Protein AF-A0A8X6H8T0-F1 (afdb_monomer_lite)

Structure (mmCIF, N/CA/C/O backbone):
data_AF-A0A8X6H8T0-F1
#
_entry.id   AF-A0A8X6H8T0-F1
#
loop_
_atom_site.group_PDB
_atom_site.id
_atom_site.type_symbol
_atom_site.label_atom_id
_atom_site.label_alt_id
_atom_site.label_comp_id
_atom_site.label_asym_id
_atom_site.label_entity_id
_atom_site.label_seq_id
_atom_site.pdbx_PDB_ins_code
_atom_site.Cartn_x
_atom_site.Cartn_y
_atom_site.Cartn_z
_atom_site.occupancy
_atom_site.B_iso_or_equiv
_atom_site.auth_seq_id
_atom_site.auth_comp_id
_atom_site.auth_asym_id
_atom_site.auth_atom_id
_atom_site.pdbx_PDB_model_num
ATOM 1 N N . MET A 1 1 ? 15.958 -9.217 -20.791 1.00 50.81 1 MET A N 1
ATOM 2 C CA . MET A 1 1 ? 15.536 -7.805 -20.843 1.00 50.81 1 MET A CA 1
ATOM 3 C C . MET A 1 1 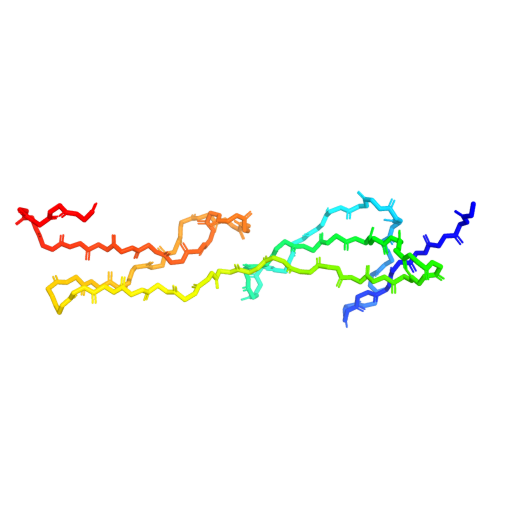? 15.886 -7.211 -19.494 1.00 50.81 1 MET A C 1
ATOM 5 O O . MET A 1 1 ? 15.496 -7.803 -18.498 1.00 50.81 1 MET A O 1
ATOM 9 N N . ALA A 1 2 ? 16.728 -6.178 -19.462 1.00 66.06 2 ALA A N 1
ATOM 10 C CA . ALA A 1 2 ? 17.067 -5.463 -18.234 1.00 66.06 2 ALA A CA 1
ATOM 11 C C . ALA A 1 2 ? 16.163 -4.230 -18.185 1.00 66.06 2 ALA A C 1
ATOM 13 O O . ALA A 1 2 ? 16.250 -3.378 -19.066 1.00 66.06 2 ALA A O 1
ATOM 14 N N . GLY A 1 3 ? 15.240 -4.211 -17.235 1.00 84.88 3 GLY A N 1
ATOM 15 C CA . GLY A 1 3 ? 14.379 -3.077 -16.945 1.00 84.88 3 GLY A CA 1
ATOM 16 C C . GLY A 1 3 ? 14.374 -2.870 -15.440 1.00 84.88 3 GLY A C 1
ATOM 17 O O . GLY A 1 3 ? 14.506 -3.837 -14.687 1.00 84.88 3 GLY A O 1
ATOM 18 N N . GLU A 1 4 ? 14.279 -1.619 -15.020 1.00 95.88 4 GLU A N 1
ATOM 19 C CA . GLU A 1 4 ? 14.275 -1.219 -13.618 1.00 95.88 4 GLU A CA 1
ATOM 20 C C . GLU A 1 4 ? 13.193 -0.156 -13.447 1.00 95.88 4 GLU A C 1
ATOM 22 O O . GLU A 1 4 ? 12.980 0.677 -14.333 1.00 95.88 4 GLU A O 1
ATOM 27 N N . CYS A 1 5 ? 12.487 -0.210 -12.327 1.00 96.50 5 CYS A N 1
ATOM 28 C CA . CYS A 1 5 ? 11.569 0.834 -11.916 1.00 96.50 5 CYS A CA 1
ATOM 29 C C . CYS A 1 5 ? 12.331 1.880 -11.097 1.00 96.50 5 CYS A C 1
ATOM 31 O O . CYS A 1 5 ? 13.273 1.540 -10.385 1.00 96.50 5 CYS A O 1
ATOM 33 N N . ILE A 1 6 ? 11.910 3.139 -11.191 1.00 96.56 6 ILE A N 1
ATOM 34 C CA . ILE A 1 6 ? 12.399 4.229 -10.342 1.00 96.56 6 ILE A CA 1
ATOM 35 C C . ILE A 1 6 ? 11.184 4.772 -9.601 1.00 96.56 6 ILE A C 1
ATOM 37 O O . ILE A 1 6 ? 10.195 5.118 -10.253 1.00 96.56 6 ILE A O 1
ATOM 41 N N . ASP A 1 7 ? 11.229 4.776 -8.273 1.00 94.56 7 ASP A N 1
ATOM 42 C CA . ASP A 1 7 ? 10.133 5.274 -7.441 1.00 94.56 7 ASP A CA 1
ATOM 43 C C . ASP A 1 7 ? 10.227 6.789 -7.173 1.00 94.56 7 ASP A C 1
ATOM 45 O O . ASP A 1 7 ? 11.101 7.486 -7.697 1.00 94.56 7 ASP A O 1
ATOM 49 N N . ASP A 1 8 ? 9.288 7.310 -6.379 1.00 92.38 8 ASP A N 1
ATOM 50 C CA . ASP A 1 8 ? 9.193 8.740 -6.059 1.00 92.38 8 ASP A CA 1
ATOM 51 C C . ASP A 1 8 ? 10.386 9.251 -5.220 1.00 92.38 8 ASP A C 1
ATOM 53 O O . ASP A 1 8 ? 10.668 10.454 -5.221 1.00 92.38 8 ASP A O 1
ATOM 57 N N . ASP A 1 9 ? 11.114 8.347 -4.553 1.00 94.31 9 ASP A N 1
ATOM 58 C CA . ASP A 1 9 ? 12.321 8.632 -3.769 1.00 94.31 9 ASP A CA 1
ATOM 59 C C . ASP A 1 9 ? 13.609 8.523 -4.611 1.00 94.31 9 ASP A C 1
ATOM 61 O O . ASP A 1 9 ? 14.716 8.706 -4.097 1.00 94.31 9 ASP A O 1
ATOM 65 N N . TRP A 1 10 ? 13.473 8.298 -5.924 1.00 95.56 10 TRP A N 1
ATOM 66 C CA . TRP A 1 10 ? 14.563 8.067 -6.876 1.00 95.56 10 TRP A CA 1
ATOM 67 C C . TRP A 1 10 ? 15.369 6.790 -6.605 1.00 95.56 10 TRP A C 1
ATOM 69 O O . TRP A 1 10 ? 16.505 6.665 -7.080 1.00 95.56 10 TRP A O 1
ATOM 79 N N . GLU A 1 11 ? 14.800 5.823 -5.882 1.00 96.75 11 GLU A N 1
ATOM 80 C CA . GLU A 1 11 ? 15.418 4.516 -5.689 1.00 96.75 11 GLU A CA 1
ATOM 81 C C . GLU A 1 11 ? 15.157 3.605 -6.894 1.00 96.75 11 GLU A C 1
ATOM 83 O O . GLU A 1 11 ? 14.075 3.586 -7.483 1.00 96.75 11 GLU A O 1
ATOM 88 N N . ILE A 1 12 ? 16.190 2.851 -7.279 1.00 96.94 12 ILE A N 1
ATOM 89 C CA . ILE A 1 12 ? 16.154 1.935 -8.422 1.00 96.94 12 ILE A CA 1
ATOM 90 C C . ILE A 1 12 ? 15.782 0.537 -7.934 1.00 96.94 12 ILE A C 1
ATOM 92 O O . ILE A 1 12 ? 16.460 -0.040 -7.081 1.00 96.94 12 ILE A O 1
ATOM 96 N N . HIS A 1 13 ? 14.754 -0.037 -8.551 1.00 96.81 13 HIS A N 1
ATOM 97 C CA . HIS A 1 13 ? 14.177 -1.327 -8.192 1.00 96.81 13 HIS A CA 1
ATOM 98 C C . HIS A 1 13 ? 14.196 -2.282 -9.393 1.00 96.81 13 HIS A C 1
ATOM 100 O O . HIS A 1 13 ? 13.580 -1.985 -10.420 1.00 96.81 13 HIS A O 1
ATOM 106 N N . PRO A 1 14 ? 14.887 -3.434 -9.315 1.00 96.69 14 PRO A N 1
ATOM 107 C CA . PRO A 1 14 ? 14.904 -4.396 -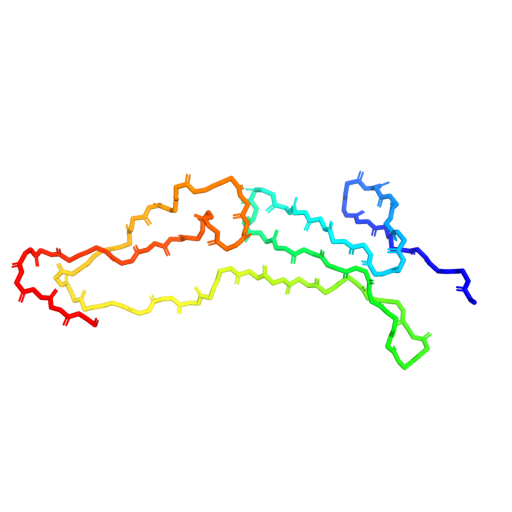10.413 1.00 96.69 14 PRO A CA 1
ATOM 108 C C . PRO A 1 14 ? 13.540 -5.078 -10.579 1.00 96.69 14 PRO A C 1
ATOM 110 O O . PRO A 1 14 ? 12.801 -5.252 -9.614 1.00 96.69 14 PRO A O 1
ATOM 113 N N . ILE A 1 15 ? 13.215 -5.534 -11.794 1.00 96.56 15 ILE A N 1
ATOM 114 C CA . ILE A 1 15 ? 11.984 -6.310 -12.039 1.00 96.56 15 ILE A CA 1
ATOM 115 C C . ILE A 1 15 ? 11.880 -7.490 -11.055 1.00 96.56 15 ILE A C 1
ATOM 117 O O . ILE A 1 15 ? 12.819 -8.276 -10.905 1.00 96.56 15 ILE A O 1
ATOM 121 N N . GLY A 1 16 ? 10.715 -7.628 -10.424 1.00 95.44 16 GLY A N 1
ATOM 122 C CA . GLY A 1 16 ? 10.392 -8.638 -9.417 1.00 95.44 16 GLY A CA 1
ATOM 123 C C . GLY A 1 16 ? 10.826 -8.279 -7.993 1.00 95.44 16 GLY A C 1
ATOM 124 O O . GLY A 1 16 ? 10.602 -9.078 -7.083 1.00 95.44 16 GLY A O 1
ATOM 125 N N . SER A 1 17 ? 11.457 -7.120 -7.764 1.00 97.38 17 SER A N 1
ATOM 126 C CA . SER A 1 17 ? 11.717 -6.653 -6.402 1.00 97.38 17 SER A CA 1
ATOM 127 C C . SER A 1 17 ? 10.433 -6.189 -5.726 1.00 97.38 17 SER A C 1
ATOM 129 O O . SER A 1 17 ? 9.526 -5.656 -6.365 1.00 97.38 17 SER A O 1
ATOM 131 N N . ILE A 1 18 ? 10.398 -6.374 -4.405 1.00 97.94 18 ILE A N 1
ATOM 132 C CA . ILE A 1 18 ? 9.313 -5.936 -3.532 1.00 97.94 18 ILE A CA 1
ATOM 133 C C . ILE A 1 18 ? 9.893 -5.004 -2.469 1.00 97.94 18 ILE A C 1
ATOM 135 O O . ILE A 1 18 ? 10.877 -5.352 -1.809 1.00 97.94 18 ILE A O 1
ATOM 139 N N . TRP A 1 19 ? 9.261 -3.850 -2.273 1.00 97.88 19 TRP A N 1
ATOM 140 C CA . TRP A 1 19 ? 9.600 -2.883 -1.228 1.00 97.88 19 TRP A CA 1
ATOM 141 C C . TRP A 1 19 ? 8.334 -2.278 -0.606 1.00 97.88 19 TRP A C 1
ATOM 143 O O . TRP A 1 19 ? 7.218 -2.696 -0.919 1.00 97.88 19 TRP A O 1
ATOM 153 N N . TYR A 1 20 ? 8.503 -1.360 0.349 1.00 97.75 20 TYR A N 1
ATOM 154 C CA . TYR A 1 20 ? 7.400 -0.836 1.155 1.00 97.75 20 TYR A CA 1
ATOM 155 C C . TYR A 1 20 ? 7.469 0.681 1.302 1.00 97.75 20 TYR A C 1
ATOM 157 O O . TYR A 1 20 ? 8.471 1.202 1.793 1.00 97.75 20 TYR A O 1
ATOM 165 N N . ASP A 1 21 ? 6.359 1.351 0.997 1.00 96.38 21 ASP A N 1
ATOM 166 C CA . ASP A 1 21 ? 6.110 2.735 1.401 1.00 96.38 21 ASP A CA 1
ATOM 167 C C . ASP A 1 21 ? 5.473 2.703 2.800 1.00 96.38 21 ASP A C 1
ATOM 169 O O . ASP A 1 21 ? 4.312 2.324 2.989 1.00 96.38 21 ASP A O 1
ATOM 173 N N . LYS A 1 22 ? 6.268 3.044 3.816 1.00 94.81 22 LYS A N 1
ATOM 174 C CA . LYS A 1 22 ? 5.841 2.998 5.225 1.00 94.81 22 LYS A CA 1
ATOM 175 C C . LYS A 1 22 ? 4.945 4.170 5.607 1.00 94.81 22 LYS A C 1
ATOM 177 O O . LYS A 1 22 ? 4.209 4.056 6.584 1.00 94.81 22 LYS A O 1
ATOM 182 N N . GLU A 1 23 ? 5.015 5.278 4.875 1.00 92.50 23 GLU A N 1
ATOM 183 C CA . GLU A 1 23 ? 4.164 6.440 5.119 1.00 92.50 23 GLU A CA 1
ATOM 184 C C . GLU A 1 23 ? 2.740 6.157 4.636 1.00 92.50 23 GLU A C 1
ATOM 186 O O . GLU A 1 23 ? 1.775 6.416 5.358 1.00 92.50 23 GLU A O 1
ATOM 191 N N . LYS A 1 24 ? 2.608 5.537 3.458 1.00 94.38 24 LYS A N 1
ATOM 192 C CA . LYS A 1 24 ? 1.313 5.159 2.874 1.00 94.38 24 LYS A CA 1
ATOM 193 C C . LYS A 1 24 ? 0.820 3.775 3.297 1.00 94.38 24 LYS A C 1
ATOM 195 O O . LYS A 1 24 ? -0.337 3.444 3.046 1.00 94.38 24 LYS A O 1
ATOM 200 N N . CYS A 1 25 ? 1.652 2.989 3.984 1.00 97.06 25 CYS A N 1
ATOM 201 C CA . CYS A 1 25 ? 1.370 1.598 4.345 1.00 97.06 25 CYS A CA 1
ATOM 202 C C . CYS A 1 25 ? 1.043 0.745 3.103 1.00 97.06 25 CYS A C 1
ATOM 204 O O . CYS A 1 25 ? 0.003 0.086 3.024 1.00 97.06 25 CYS A O 1
ATOM 206 N N . GLU A 1 26 ? 1.952 0.759 2.128 1.00 97.75 26 GLU A N 1
ATOM 207 C CA . GLU A 1 26 ? 1.816 0.037 0.861 1.00 97.75 26 GLU A CA 1
ATOM 208 C C . GLU A 1 26 ? 2.964 -0.957 0.659 1.00 97.75 26 GLU A C 1
ATOM 210 O O . GLU A 1 26 ? 4.084 -0.756 1.136 1.00 97.75 26 GLU A O 1
ATOM 215 N N . GLN A 1 27 ? 2.680 -2.043 -0.055 1.00 98.31 27 GLN A N 1
ATOM 216 C CA . GLN A 1 27 ? 3.691 -2.901 -0.666 1.00 98.31 27 GLN A CA 1
ATOM 217 C C . GLN A 1 27 ? 3.762 -2.570 -2.153 1.00 98.31 27 GLN A C 1
ATOM 219 O O . GLN A 1 27 ? 2.730 -2.522 -2.821 1.00 98.31 27 GLN A O 1
ATOM 224 N N . LEU A 1 28 ? 4.968 -2.380 -2.668 1.00 98.38 28 LEU A N 1
ATOM 225 C CA . LEU A 1 28 ? 5.229 -2.046 -4.061 1.00 98.38 28 LEU A CA 1
ATOM 226 C C . LEU A 1 28 ? 6.017 -3.179 -4.725 1.00 98.38 28 LEU A C 1
ATOM 228 O O . LEU A 1 28 ? 6.845 -3.820 -4.077 1.00 98.38 28 LEU A O 1
ATOM 232 N N . GLU A 1 29 ? 5.752 -3.427 -6.004 1.00 98.00 29 GLU A N 1
ATOM 233 C CA . GLU A 1 29 ? 6.466 -4.408 -6.821 1.00 98.00 29 GLU A CA 1
ATOM 234 C C . GLU A 1 29 ? 6.773 -3.832 -8.206 1.00 98.00 29 GLU A C 1
ATOM 236 O O . GLU A 1 29 ? 5.902 -3.251 -8.859 1.00 98.00 29 GLU A O 1
ATOM 241 N N . CYS A 1 30 ? 8.005 -4.015 -8.680 1.00 97.81 30 CYS A N 1
ATOM 242 C CA . CYS A 1 30 ? 8.378 -3.650 -10.042 1.00 97.81 30 CYS A CA 1
ATOM 243 C C . CYS A 1 30 ? 8.007 -4.795 -10.986 1.00 97.81 30 CYS A C 1
ATOM 245 O O . CYS A 1 30 ? 8.626 -5.859 -10.952 1.00 97.81 30 CYS A O 1
ATOM 247 N N . VAL A 1 31 ? 7.014 -4.590 -11.846 1.00 96.94 31 VAL A N 1
ATOM 248 C CA . VAL A 1 31 ? 6.490 -5.626 -12.745 1.00 96.94 31 VAL A CA 1
ATOM 249 C C . VAL A 1 31 ? 6.638 -5.218 -14.209 1.00 96.94 31 VAL A C 1
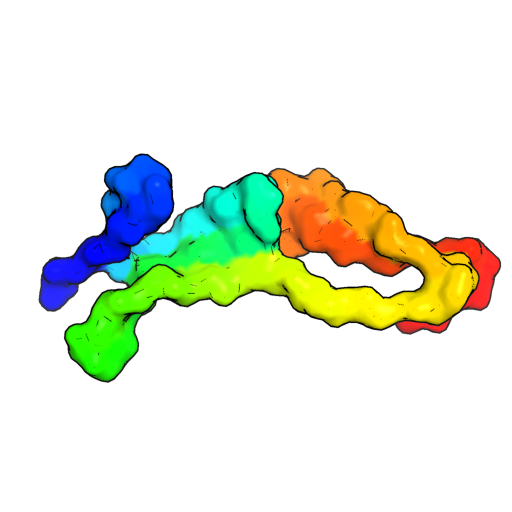ATOM 251 O O . VAL A 1 31 ? 6.546 -4.044 -14.564 1.00 96.94 31 VAL A O 1
ATOM 254 N N . TYR A 1 32 ? 6.861 -6.205 -15.076 1.00 95.50 32 TYR A N 1
ATOM 255 C CA . TYR A 1 32 ? 6.918 -6.023 -16.527 1.00 95.50 32 TYR A CA 1
ATOM 256 C C . TYR A 1 32 ? 5.749 -6.763 -17.177 1.00 95.50 32 TYR A C 1
ATOM 258 O O . TYR A 1 32 ? 5.700 -7.994 -17.145 1.00 95.50 32 TYR A O 1
ATOM 266 N N . ILE A 1 33 ? 4.789 -6.017 -17.723 1.00 94.06 33 ILE A N 1
ATOM 267 C CA . ILE A 1 33 ? 3.525 -6.536 -18.262 1.00 94.06 33 ILE A CA 1
ATOM 268 C C . ILE A 1 33 ? 3.319 -5.931 -19.652 1.00 94.06 33 ILE A C 1
ATOM 270 O O . ILE A 1 33 ? 3.417 -4.718 -19.801 1.00 94.06 33 ILE A O 1
ATOM 274 N N . GLU A 1 34 ? 3.040 -6.766 -20.659 1.00 92.88 34 GLU A N 1
ATOM 275 C CA . GLU A 1 34 ? 2.743 -6.327 -22.039 1.00 92.88 34 GLU A CA 1
ATOM 276 C C . GLU A 1 34 ? 3.746 -5.282 -22.573 1.00 92.88 34 GLU A C 1
ATOM 278 O O . GLU A 1 34 ? 3.393 -4.184 -22.998 1.00 92.88 34 GLU A O 1
ATOM 283 N N . ASP A 1 35 ? 5.033 -5.628 -22.492 1.00 91.81 35 ASP A N 1
ATOM 284 C CA . ASP A 1 35 ? 6.174 -4.807 -22.912 1.00 91.81 35 ASP A CA 1
ATOM 285 C C . ASP A 1 35 ? 6.366 -3.468 -22.165 1.00 91.81 35 ASP A C 1
ATOM 287 O O . ASP A 1 35 ? 7.229 -2.666 -22.534 1.00 91.81 35 ASP A O 1
ATOM 291 N N . THR A 1 36 ? 5.632 -3.243 -21.071 1.00 93.75 36 THR A N 1
ATOM 292 C CA . THR A 1 36 ? 5.658 -2.007 -20.275 1.00 93.75 36 THR A CA 1
ATOM 293 C C . THR A 1 36 ? 6.092 -2.275 -18.828 1.00 93.75 36 THR A C 1
ATOM 295 O O . THR A 1 36 ? 5.717 -3.279 -18.222 1.00 93.75 36 THR A O 1
ATOM 298 N N . LEU A 1 37 ? 6.904 -1.372 -18.266 1.00 94.94 37 LEU A N 1
ATOM 299 C CA . LEU A 1 37 ? 7.289 -1.382 -16.849 1.00 94.94 37 LEU A CA 1
ATOM 300 C C . LEU A 1 37 ? 6.254 -0.641 -16.002 1.00 94.94 37 LEU A C 1
ATOM 302 O O . LEU A 1 37 ? 5.888 0.491 -16.320 1.00 94.94 37 LEU A O 1
ATOM 306 N N . TYR A 1 38 ? 5.844 -1.260 -14.899 1.00 96.06 38 TYR A N 1
ATOM 307 C CA . TYR A 1 38 ? 4.936 -0.681 -13.916 1.00 96.06 38 TYR A CA 1
ATOM 308 C C . TYR A 1 38 ? 5.495 -0.849 -12.506 1.00 96.06 38 TYR A C 1
ATOM 310 O O . TYR A 1 38 ? 6.069 -1.886 -12.175 1.00 96.06 38 TYR A O 1
ATOM 318 N N . ILE A 1 39 ? 5.233 0.136 -11.650 1.00 97.75 39 ILE A N 1
ATOM 319 C CA . ILE A 1 39 ? 5.242 -0.068 -10.202 1.00 97.75 39 ILE A CA 1
ATOM 320 C C . ILE A 1 39 ? 3.811 -0.423 -9.807 1.00 97.75 39 ILE A C 1
ATOM 322 O O . ILE A 1 39 ? 2.896 0.389 -9.947 1.00 97.75 39 ILE A O 1
ATOM 326 N N . GLN A 1 40 ? 3.605 -1.656 -9.359 1.00 97.44 40 GLN A N 1
ATOM 327 C CA . GLN A 1 40 ? 2.324 -2.125 -8.853 1.00 97.44 40 GLN A CA 1
ATOM 328 C C . GLN A 1 40 ? 2.276 -1.934 -7.338 1.00 97.44 40 GLN A C 1
ATOM 330 O O . GLN A 1 40 ? 3.136 -2.447 -6.630 1.00 97.44 40 GLN A O 1
ATOM 335 N N . GLY A 1 41 ? 1.266 -1.214 -6.847 1.00 97.50 41 GLY A N 1
ATOM 336 C CA . GLY A 1 41 ? 1.081 -0.957 -5.420 1.00 97.50 41 GLY A CA 1
ATOM 337 C C . GLY A 1 41 ? -0.115 -1.686 -4.815 1.00 97.50 41 GLY A C 1
ATOM 338 O O . GLY A 1 41 ? -1.190 -1.762 -5.413 1.00 97.50 41 GLY A O 1
ATOM 339 N N . TYR A 1 42 ? 0.074 -2.189 -3.600 1.00 97.75 42 TYR A N 1
ATOM 340 C CA . TYR A 1 42 ? -0.932 -2.838 -2.769 1.00 97.75 42 TYR A CA 1
ATOM 341 C C . TYR A 1 42 ? -1.074 -2.057 -1.465 1.00 97.75 42 TYR A C 1
ATOM 343 O O . TYR A 1 42 ? -0.155 -2.035 -0.649 1.00 97.75 42 TYR A O 1
ATOM 351 N N . GLY A 1 43 ? -2.231 -1.430 -1.268 1.00 97.31 43 GLY A N 1
ATOM 352 C CA . GLY A 1 43 ? -2.518 -0.614 -0.090 1.00 97.31 43 GLY A CA 1
ATOM 353 C C . GLY A 1 43 ? -3.637 -1.172 0.780 1.00 97.31 43 GLY A C 1
ATOM 354 O O . GLY A 1 43 ? -4.318 -2.149 0.441 1.00 97.31 43 GLY A O 1
ATOM 355 N N . CYS A 1 44 ? -3.845 -0.532 1.928 1.00 95.50 44 CYS A N 1
ATOM 356 C CA . CYS A 1 44 ? -4.960 -0.855 2.808 1.00 95.50 44 CYS A CA 1
ATOM 357 C C . CYS A 1 44 ? -6.290 -0.544 2.111 1.00 95.50 44 CYS A C 1
ATOM 359 O O . CYS A 1 44 ? -6.549 0.583 1.691 1.00 95.50 44 CYS A O 1
ATOM 361 N N . GLY A 1 45 ? -7.149 -1.555 1.985 1.00 92.50 45 GLY A N 1
ATOM 362 C CA . GLY A 1 45 ? -8.472 -1.388 1.392 1.00 92.50 45 GLY A CA 1
ATOM 363 C C . GLY A 1 45 ? -9.392 -0.491 2.227 1.00 92.50 45 GLY A C 1
ATOM 364 O O . GLY A 1 45 ? -9.107 -0.142 3.373 1.00 92.50 45 GLY A O 1
ATOM 365 N N . LYS A 1 46 ? -10.556 -0.152 1.664 1.00 93.38 46 LYS A N 1
ATOM 366 C CA . LYS A 1 46 ? -11.621 0.520 2.422 1.00 93.38 46 LYS A CA 1
ATOM 367 C C . LYS A 1 46 ? -12.264 -0.470 3.388 1.00 93.38 46 LYS A C 1
ATOM 369 O O . LYS A 1 46 ? -12.726 -1.527 2.966 1.00 93.38 46 LYS A O 1
ATOM 374 N N . ILE A 1 47 ? -12.341 -0.097 4.661 1.00 91.31 47 ILE A N 1
ATOM 375 C CA . ILE A 1 47 ? -12.908 -0.932 5.720 1.00 91.31 47 ILE A CA 1
ATOM 376 C C . ILE A 1 47 ? -14.244 -0.330 6.156 1.00 91.31 47 ILE A C 1
ATOM 378 O O . ILE A 1 47 ? -14.299 0.805 6.625 1.00 91.31 47 ILE A O 1
ATOM 382 N N . GLY A 1 48 ? -15.326 -1.088 5.986 1.00 91.38 48 GLY A N 1
ATOM 383 C CA . GLY A 1 48 ? -16.623 -0.769 6.577 1.00 91.38 48 GLY A CA 1
ATOM 384 C C . GLY A 1 48 ? -16.735 -1.384 7.968 1.00 91.38 48 GLY A C 1
ATOM 385 O O . GLY A 1 48 ? -16.292 -2.508 8.178 1.00 91.38 48 GLY A O 1
ATOM 386 N N . HIS A 1 49 ? -17.339 -0.666 8.911 1.00 90.75 49 HIS A N 1
ATOM 387 C CA . HIS A 1 49 ? -17.629 -1.186 10.244 1.00 90.75 49 HIS A CA 1
ATOM 388 C C . HIS A 1 49 ? -18.981 -0.647 10.746 1.00 90.75 49 HIS A C 1
ATOM 390 O O . HIS A 1 49 ? -19.440 0.401 10.279 1.00 90.75 49 HIS A O 1
ATOM 396 N N . PRO A 1 50 ? -19.655 -1.347 11.674 1.00 89.88 50 PRO A N 1
ATOM 397 C CA . PRO A 1 50 ? -20.906 -0.887 12.256 1.00 89.88 50 PRO A CA 1
ATOM 398 C C . PRO A 1 50 ? -20.627 0.245 13.252 1.00 89.88 50 PRO A C 1
ATOM 400 O O . PRO A 1 50 ? -19.481 0.491 13.639 1.00 89.88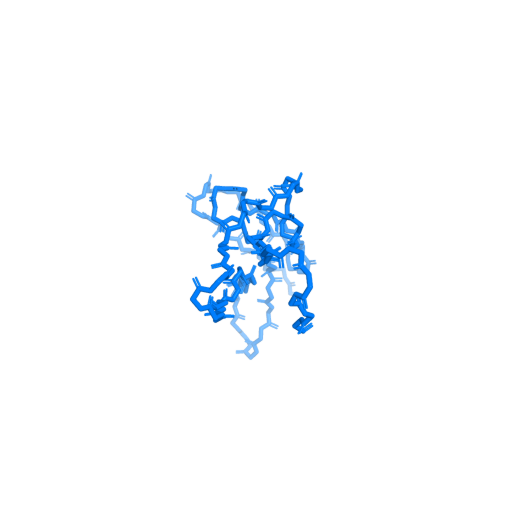 50 PRO A O 1
ATOM 403 N N . LYS A 1 51 ? -21.677 0.954 13.672 1.00 90.19 51 LYS A N 1
ATOM 404 C CA . LYS A 1 51 ? -21.563 2.181 14.479 1.00 90.19 51 LYS A CA 1
ATOM 405 C C . LYS A 1 51 ? -20.895 1.951 15.843 1.00 90.19 51 LYS A C 1
ATOM 407 O O . LYS A 1 51 ? -20.348 2.879 16.430 1.00 90.19 51 LYS A O 1
ATOM 412 N N . GLU A 1 52 ? -20.962 0.730 16.356 1.00 92.12 52 GLU A N 1
ATOM 413 C CA . GLU A 1 52 ? -20.455 0.319 17.664 1.00 92.12 52 GLU A CA 1
ATOM 414 C C . GLU A 1 52 ? -18.978 -0.104 17.643 1.00 92.12 52 GLU A C 1
ATOM 416 O O . GLU A 1 52 ? -18.404 -0.363 18.705 1.00 92.12 52 GLU A O 1
ATOM 421 N N . CYS A 1 53 ? -18.377 -0.169 16.454 1.00 94.31 53 CYS A N 1
ATOM 422 C CA . CYS A 1 53 ? -16.962 -0.449 16.247 1.00 94.31 53 CYS A CA 1
ATOM 423 C C . CYS A 1 53 ? -16.232 0.809 15.764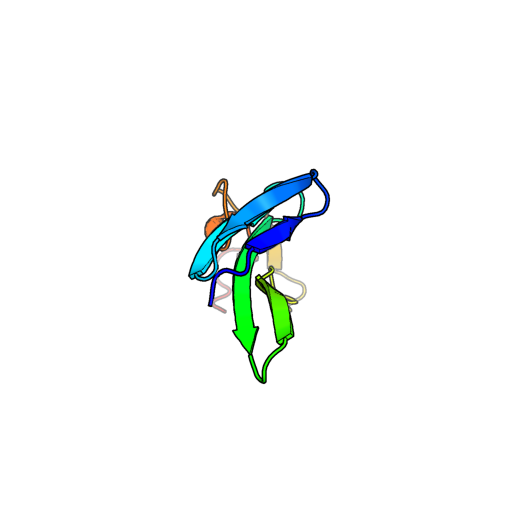 1.00 94.31 53 CYS A C 1
ATOM 425 O O . CYS A 1 53 ? -16.855 1.793 15.361 1.00 94.31 53 CYS A O 1
ATOM 427 N N . TRP A 1 54 ? -14.906 0.785 15.807 1.00 93.62 54 TRP A N 1
ATOM 428 C CA . TRP A 1 54 ? -14.048 1.855 15.309 1.00 93.62 54 TRP A CA 1
ATOM 429 C C . TRP A 1 54 ? -12.794 1.274 14.666 1.00 93.62 54 TRP A C 1
ATOM 431 O O . TRP A 1 54 ? -12.410 0.131 14.920 1.00 93.62 54 TRP A O 1
ATOM 441 N N . LEU A 1 55 ? -12.150 2.080 13.826 1.00 93.94 55 LEU A N 1
ATOM 442 C CA . LEU A 1 55 ? -10.832 1.750 13.305 1.00 93.94 55 LEU A CA 1
ATOM 443 C C . LEU A 1 55 ? -9.771 2.039 14.363 1.00 93.94 55 LEU A C 1
ATOM 445 O O . LEU A 1 55 ? -9.728 3.129 14.937 1.00 93.94 55 LEU A O 1
ATOM 449 N N . VAL A 1 56 ? -8.894 1.069 14.585 1.00 94.19 56 VAL A N 1
ATOM 450 C CA . VAL A 1 56 ? -7.662 1.229 15.353 1.00 94.19 56 VAL A CA 1
ATOM 451 C C . VAL A 1 56 ? -6.459 1.147 14.415 1.00 94.19 56 VAL A C 1
ATOM 453 O O . VAL A 1 56 ? -6.507 0.400 13.432 1.00 94.19 56 VAL A O 1
ATOM 456 N N . PRO A 1 57 ? -5.376 1.899 14.680 1.00 92.62 57 PRO A N 1
ATOM 457 C CA . PRO A 1 57 ? -4.155 1.798 13.888 1.00 92.62 57 PRO A CA 1
ATOM 458 C C . PRO A 1 57 ? -3.607 0.365 13.855 1.00 92.62 57 PRO A C 1
ATOM 460 O O . PRO A 1 57 ? -3.665 -0.355 14.858 1.00 92.62 57 PRO A O 1
ATOM 463 N N . GLY A 1 58 ? -3.047 -0.037 12.711 1.00 93.62 58 GLY A N 1
ATOM 464 C CA . GLY A 1 58 ? -2.288 -1.280 12.612 1.00 93.62 58 GLY A CA 1
ATOM 465 C C . GLY A 1 58 ? -1.037 -1.238 13.491 1.00 93.62 58 GLY A C 1
ATOM 466 O O . GLY A 1 58 ? -0.551 -0.173 13.869 1.00 93.62 58 GLY A O 1
ATOM 467 N N . LYS A 1 59 ? -0.522 -2.415 13.854 1.00 91.31 59 LYS A N 1
ATOM 468 C CA . LYS A 1 59 ? 0.611 -2.543 14.792 1.00 91.31 59 LYS A CA 1
ATOM 469 C C . LYS A 1 59 ? 1.937 -2.873 14.112 1.00 91.31 59 LYS A C 1
ATOM 471 O O . LYS A 1 59 ? 2.973 -2.869 14.771 1.00 91.31 59 LYS A O 1
ATOM 476 N N . GLY A 1 60 ? 1.907 -3.222 12.830 1.00 94.31 60 GLY A N 1
ATOM 477 C CA . GLY A 1 60 ? 3.103 -3.544 12.068 1.00 94.31 60 GLY A CA 1
ATOM 478 C C . GLY A 1 60 ? 3.755 -2.327 11.428 1.00 94.31 60 GLY A C 1
ATOM 479 O O . GLY A 1 60 ? 3.161 -1.258 11.353 1.00 94.31 60 GLY A O 1
ATOM 480 N N . VAL A 1 61 ? 4.987 -2.514 10.954 1.00 95.25 61 VAL A N 1
ATOM 481 C CA . VAL A 1 61 ? 5.766 -1.466 10.270 1.00 95.25 61 VAL A CA 1
ATOM 482 C C . VAL A 1 61 ? 5.453 -1.414 8.771 1.00 95.25 61 VAL A C 1
ATOM 484 O O . VAL A 1 61 ? 5.487 -0.343 8.182 1.00 95.25 61 VAL A O 1
ATOM 487 N N . ASN A 1 62 ? 5.135 -2.562 8.168 1.00 97.06 62 ASN A N 1
ATOM 488 C CA . ASN A 1 62 ? 4.954 -2.715 6.725 1.00 97.06 62 ASN A CA 1
ATOM 489 C C . ASN A 1 62 ? 3.561 -3.260 6.396 1.00 97.06 62 ASN A C 1
ATOM 491 O O . ASN A 1 62 ? 2.925 -3.923 7.229 1.00 97.06 62 ASN A O 1
ATOM 495 N N . TYR A 1 63 ? 3.105 -3.029 5.165 1.00 97.25 63 TYR A N 1
ATOM 496 C CA . TYR A 1 63 ? 1.898 -3.659 4.639 1.00 97.25 63 TYR A CA 1
ATOM 497 C C . TYR A 1 63 ? 2.012 -5.197 4.718 1.00 97.25 63 TYR A C 1
ATOM 499 O O . TYR A 1 63 ? 3.109 -5.731 4.550 1.00 97.25 63 TYR A O 1
ATOM 507 N N . PRO A 1 64 ? 0.922 -5.936 5.001 1.00 96.06 64 PRO A N 1
ATOM 508 C CA . PRO A 1 64 ? -0.415 -5.464 5.384 1.00 96.06 64 PRO A CA 1
ATOM 509 C C . PRO A 1 64 ? -0.554 -5.178 6.888 1.00 96.06 64 PRO A C 1
ATOM 511 O O . PRO A 1 64 ? -1.609 -4.769 7.360 1.00 96.06 64 PRO A O 1
ATOM 514 N N . THR A 1 65 ? 0.493 -5.411 7.677 1.00 96.12 65 THR A N 1
ATOM 515 C CA . THR A 1 65 ? 0.422 -5.375 9.147 1.00 96.12 65 THR A CA 1
ATOM 516 C C . THR A 1 65 ? 0.284 -3.968 9.746 1.00 96.12 65 THR A C 1
ATOM 518 O O . THR A 1 65 ? -0.200 -3.831 10.873 1.00 96.12 65 THR A O 1
ATOM 521 N N . CYS A 1 66 ? 0.671 -2.922 9.010 1.00 96.38 66 CYS A N 1
ATOM 522 C CA . CYS A 1 66 ? 0.390 -1.527 9.370 1.00 96.38 66 CYS A CA 1
ATOM 523 C C . CYS A 1 66 ? -1.058 -1.098 9.064 1.00 96.38 66 CYS A C 1
ATOM 525 O O . CYS A 1 66 ? -1.476 -0.031 9.515 1.00 96.38 66 CYS A O 1
ATOM 527 N N . CYS A 1 67 ? -1.850 -1.912 8.350 1.00 96.75 67 CYS A N 1
ATOM 528 C CA . CYS A 1 67 ? -3.207 -1.523 7.985 1.00 96.75 67 CYS A CA 1
ATOM 529 C C . CYS A 1 67 ? -4.134 -1.415 9.203 1.00 96.75 67 CYS A C 1
ATOM 531 O O . CYS A 1 67 ? -4.066 -2.267 10.101 1.00 96.75 67 CYS A O 1
ATOM 533 N N . PRO A 1 68 ? -5.047 -0.420 9.218 1.00 95.38 68 PRO A N 1
ATOM 534 C CA . PRO A 1 68 ? -6.039 -0.282 10.274 1.00 95.38 68 PRO A CA 1
ATOM 535 C C . PRO A 1 68 ? -6.863 -1.555 10.462 1.00 95.38 68 PRO A C 1
ATOM 537 O O . PRO A 1 68 ? -7.157 -2.265 9.501 1.00 95.38 68 PRO A O 1
ATOM 540 N N . GLN A 1 69 ? -7.255 -1.825 11.701 1.00 92.81 69 GLN A N 1
ATOM 541 C CA . GLN A 1 69 ? -8.106 -2.955 12.069 1.00 92.81 69 GLN A CA 1
ATOM 542 C C . GLN A 1 69 ? -9.415 -2.441 12.663 1.00 92.81 69 GLN A C 1
ATOM 544 O O . GLN A 1 69 ? -9.465 -1.332 13.193 1.00 92.81 69 GLN A O 1
ATOM 549 N N . VAL A 1 70 ? -10.477 -3.241 12.587 1.00 92.94 70 VAL A N 1
ATOM 550 C CA . VAL A 1 70 ? -11.738 -2.929 13.270 1.00 92.94 70 VAL A CA 1
ATOM 551 C C . VAL A 1 70 ? -11.678 -3.487 14.683 1.00 92.94 70 VAL A C 1
ATOM 553 O O . VAL A 1 70 ? -11.436 -4.677 14.873 1.00 92.94 70 VAL A O 1
ATOM 556 N N . GLU A 1 71 ? -11.944 -2.639 15.669 1.00 90.81 71 GLU A N 1
ATOM 557 C CA . GLU A 1 71 ? -12.172 -3.056 17.046 1.00 90.81 71 GLU A CA 1
ATOM 558 C C . GLU A 1 71 ? -13.604 -2.708 17.453 1.00 90.81 71 GLU A C 1
ATOM 560 O O . GLU A 1 71 ? -14.117 -1.630 17.147 1.00 90.81 71 GLU A O 1
ATOM 565 N N . CYS A 1 72 ? -14.269 -3.644 18.123 1.00 90.38 72 CYS A N 1
ATOM 566 C CA . CYS A 1 72 ? -15.659 -3.521 18.537 1.00 90.38 72 CYS A CA 1
ATOM 567 C C . CYS A 1 72 ? -15.771 -3.614 20.057 1.00 90.38 72 CYS A C 1
ATOM 569 O O . CYS A 1 72 ? -14.988 -4.311 20.705 1.00 90.38 72 CYS A O 1
ATOM 571 N N . LYS A 1 73 ? -16.793 -2.973 20.642 1.00 83.88 73 LYS A N 1
ATOM 572 C CA . LYS A 1 73 ? -17.133 -3.240 22.048 1.00 83.88 73 LYS A CA 1
ATOM 573 C C . LYS A 1 73 ? -17.432 -4.729 22.235 1.00 83.88 73 LYS A C 1
ATOM 575 O O . LYS A 1 73 ? -18.078 -5.350 21.392 1.00 83.88 73 LYS A O 1
ATOM 580 N N . ASN A 1 74 ? -16.981 -5.269 23.366 1.00 76.12 74 ASN A N 1
ATOM 581 C CA . ASN A 1 74 ? -17.161 -6.672 23.739 1.00 76.12 74 ASN A CA 1
ATOM 582 C C . ASN A 1 74 ? -18.587 -7.174 23.452 1.00 76.12 74 ASN A C 1
ATOM 584 O O . ASN A 1 74 ? -19.563 -6.555 23.876 1.00 76.12 74 ASN A O 1
ATOM 588 N N . GLY A 1 75 ? -18.682 -8.318 22.768 1.00 64.06 75 GLY A N 1
ATOM 589 C CA . GLY A 1 75 ? -19.945 -8.988 22.438 1.00 64.06 75 GLY A CA 1
ATOM 590 C C . GLY A 1 75 ? -20.419 -8.819 20.991 1.00 64.06 75 GLY A C 1
ATOM 591 O O . GLY A 1 75 ? -21.369 -9.491 20.602 1.00 64.06 75 GLY A O 1
ATOM 592 N N . ILE A 1 76 ? -19.758 -7.983 20.185 1.00 62.34 76 ILE A N 1
ATOM 593 C CA . ILE A 1 76 ? -20.007 -7.877 18.741 1.00 62.34 76 ILE A CA 1
ATOM 594 C C . ILE A 1 76 ? -18.927 -8.680 18.009 1.00 62.34 76 ILE A C 1
ATOM 596 O O . ILE A 1 76 ? -17.750 -8.339 18.086 1.00 62.34 76 ILE A O 1
ATOM 600 N N . ILE A 1 77 ? -19.331 -9.758 17.333 1.00 58.78 77 ILE A N 1
ATOM 601 C CA . ILE A 1 77 ? -18.465 -10.556 16.455 1.00 58.78 77 ILE A CA 1
ATOM 602 C C . ILE A 1 77 ? -18.759 -10.112 15.021 1.00 58.78 77 ILE A C 1
ATOM 604 O O . ILE A 1 77 ? -19.932 -10.060 14.639 1.00 58.78 77 ILE A O 1
ATOM 608 N N . TRP A 1 78 ? -17.712 -9.757 14.277 1.00 55.50 78 TRP A N 1
ATOM 609 C CA . TRP A 1 78 ? -17.774 -9.358 12.870 1.00 55.50 78 TRP A CA 1
ATOM 610 C C . TRP A 1 78 ? -17.227 -10.465 11.973 1.00 55.50 78 TRP A C 1
ATOM 612 O O . TRP A 1 78 ? -16.215 -11.082 12.381 1.00 55.50 78 TRP A O 1
#

pLDDT: mean 91.79, std 10.03, range [50.81, 98.38]

Foldseek 3Di:
DWDWDQDPVRDTHTAQDWDFDQVQQWIWGFHQDPNDTDTDIDGADDDDDDPQKDWDAFDDRHPPRRHIDIDGPPPDDD

Radius of gyration: 16.99 Å; chains: 1; bounding box: 39×19×47 Å

Organism: Tri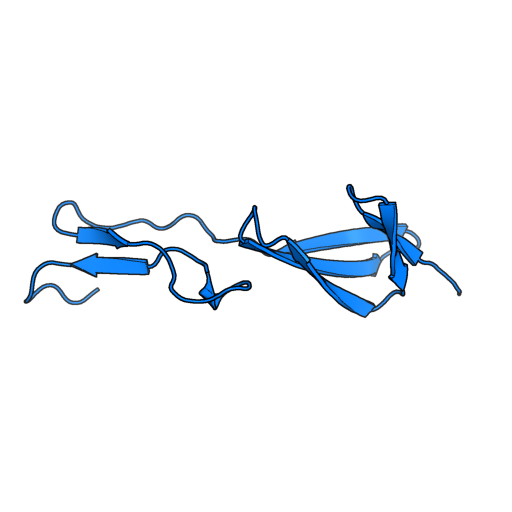chonephila clavata (NCBI:txid2740835)

Sequence (78 aa):
MAGECIDDDWEIHPIGSIWYDKEKCEQLECVYIEDTLYIQGYGCGKIGHPKECWLVPGKGVNYPTCCPQVECKNGIIW

InterPro domains:
  IPR029277 Single domain Von Willebrand factor type C domain [PF15430] (5-72)

Secondary structure (DSSP, 8-state):
---EEE-TT--EEETT-EEEETTTTEEEEEEEETTEEEEEEE-PPP----TTEEEE---SSSTTTTS-EEEE-TT---